Protein AF-A0A918V5V4-F1 (afdb_monomer)

Foldseek 3Di:
DDDDDDDDDDPVVVVVLCVVCVVVVHHSVVSVVVVCVQQWDQDPVVRDIDGPPPPPPPPPDDDDDDLLPLLVVLLVVLVVLLPDVPPDDPVVLVSLLVNLVVVLPDPVADPLLNLLSVLSNVQSVVCVVVDVVRDDRPCSPPDDPNPHDSVVSVVRSVVVNVVVVVVVD

Solvent-accessible surface area (backbone atoms only — not comparable to full-atom values): 10270 Å² total; per-residue (Å²): 132,91,83,88,80,90,80,92,74,58,70,68,60,51,54,49,44,53,50,52,15,51,76,72,74,45,52,48,73,53,47,53,47,53,53,47,59,70,45,39,39,77,39,80,89,80,72,41,81,40,70,47,79,69,76,73,77,77,80,79,82,86,77,83,94,47,76,88,51,56,55,62,52,50,52,50,50,56,56,50,37,55,81,40,71,90,72,75,42,73,69,50,52,52,52,50,43,53,53,43,57,59,52,59,73,37,83,90,55,52,72,68,55,38,49,43,46,48,28,46,45,52,38,51,52,48,24,61,74,66,31,69,93,76,38,79,77,48,45,53,38,80,96,49,91,29,42,58,61,63,67,60,48,52,53,51,53,48,49,52,50,56,52,62,64,64,77,77,117

Sequence (169 aa):
MKKVLNVRIDQELKIEIDRISKEHGMSPSEYVRIILCEYLEYDEMTKTIQTKQSEMTRVIIDIPSDIRKDLPHLVLWLFVNLYSTSYITEGHLNNAKRILSEQIENNTLSNNLRFQFLKVLSDIDRVFAEGIQSSSVMFTKPNNMYTIDYNLIFTEVYSIIDRDYRYEG

Structure (mmCIF, N/CA/C/O backbone):
data_AF-A0A918V5V4-F1
#
_entry.id   AF-A0A918V5V4-F1
#
loop_
_atom_site.group_PDB
_atom_site.id
_atom_site.type_symbol
_atom_site.label_atom_id
_atom_site.label_alt_id
_atom_site.label_comp_id
_atom_site.label_asym_id
_atom_site.label_entity_id
_atom_site.label_seq_id
_atom_site.pdbx_PDB_ins_code
_atom_site.Cartn_x
_atom_site.Cartn_y
_atom_site.Cartn_z
_atom_site.occupancy
_atom_site.B_iso_or_equiv
_atom_site.auth_seq_id
_atom_site.auth_comp_id
_atom_site.auth_asym_id
_atom_site.auth_atom_id
_atom_site.pdbx_PDB_model_num
ATOM 1 N N . MET A 1 1 ? 3.305 -41.741 28.377 1.00 50.56 1 MET A N 1
ATOM 2 C CA . MET A 1 1 ? 3.857 -40.963 29.511 1.00 50.56 1 MET A CA 1
ATOM 3 C C . MET A 1 1 ? 4.168 -39.556 29.014 1.00 50.56 1 MET A C 1
ATOM 5 O O . MET A 1 1 ? 4.848 -39.446 28.001 1.00 50.56 1 MET A O 1
ATOM 9 N N . LYS A 1 2 ? 3.627 -38.496 29.632 1.00 70.19 2 LYS A N 1
ATOM 10 C CA . LYS A 1 2 ? 3.903 -37.113 29.196 1.00 70.19 2 LYS A CA 1
ATOM 11 C C . LYS A 1 2 ? 5.332 -36.737 29.612 1.00 70.19 2 LYS A C 1
ATOM 13 O O . LYS A 1 2 ? 5.673 -36.888 30.781 1.00 70.19 2 LYS A O 1
ATOM 18 N N . LYS A 1 3 ? 6.162 -36.281 28.670 1.00 78.81 3 LYS A N 1
ATOM 19 C CA . LYS A 1 3 ? 7.481 -35.705 28.973 1.00 78.81 3 LYS A CA 1
ATOM 20 C C . LYS A 1 3 ? 7.306 -34.213 29.249 1.00 78.81 3 LYS A C 1
ATOM 22 O O . LYS A 1 3 ? 6.633 -33.530 28.482 1.00 78.81 3 LYS A O 1
ATOM 27 N N . VAL A 1 4 ? 7.877 -33.734 30.349 1.00 82.00 4 VAL A N 1
ATOM 28 C CA . VAL A 1 4 ? 7.859 -32.313 30.716 1.00 82.00 4 VAL A CA 1
ATOM 29 C C . VAL A 1 4 ? 9.134 -31.671 30.184 1.00 82.00 4 VAL A C 1
ATOM 31 O O . VAL A 1 4 ? 10.227 -32.170 30.446 1.00 82.00 4 VAL A O 1
ATOM 34 N N . LEU A 1 5 ? 8.986 -30.587 29.426 1.00 81.19 5 LEU A N 1
ATOM 35 C CA . LEU A 1 5 ? 10.091 -29.791 28.904 1.00 81.19 5 LEU A CA 1
ATOM 36 C C . LEU A 1 5 ? 10.036 -28.406 29.547 1.00 81.19 5 LEU A C 1
ATOM 38 O O . LEU A 1 5 ? 9.002 -27.745 29.497 1.00 81.19 5 LEU A O 1
ATOM 42 N N . ASN A 1 6 ? 11.154 -27.969 30.119 1.00 84.50 6 ASN A N 1
ATOM 43 C CA . ASN A 1 6 ? 11.300 -26.611 30.625 1.00 84.50 6 ASN A CA 1
ATOM 44 C C . ASN A 1 6 ? 11.999 -25.771 29.558 1.00 84.50 6 ASN A C 1
ATOM 46 O O . ASN A 1 6 ? 13.146 -26.048 29.210 1.00 84.50 6 ASN A O 1
ATOM 50 N N . VAL A 1 7 ? 11.309 -24.754 29.048 1.00 81.50 7 VAL A N 1
ATOM 51 C CA . VAL A 1 7 ? 11.831 -23.846 28.021 1.00 81.50 7 VAL A CA 1
ATOM 52 C C . VAL A 1 7 ? 12.009 -22.466 28.638 1.00 81.50 7 VAL A C 1
ATOM 54 O O . VAL A 1 7 ? 11.147 -21.997 29.381 1.00 81.50 7 VAL A O 1
ATOM 57 N N . ARG A 1 8 ? 13.143 -21.822 28.352 1.00 88.88 8 ARG A N 1
ATOM 58 C CA . ARG A 1 8 ? 13.360 -20.414 28.691 1.00 88.88 8 ARG A CA 1
ATOM 59 C C . ARG A 1 8 ? 12.907 -19.567 27.513 1.00 88.88 8 ARG A C 1
ATOM 61 O O . ARG A 1 8 ? 13.364 -19.791 26.398 1.00 88.88 8 ARG A O 1
ATOM 68 N N . ILE A 1 9 ? 12.016 -18.629 27.787 1.00 87.44 9 ILE A N 1
ATOM 69 C CA . ILE A 1 9 ? 11.486 -17.662 26.830 1.00 87.44 9 ILE A CA 1
ATOM 70 C C . ILE A 1 9 ? 11.501 -16.282 27.476 1.00 87.44 9 ILE A C 1
ATOM 72 O O . ILE A 1 9 ? 11.569 -16.174 28.706 1.00 87.44 9 ILE A O 1
ATOM 76 N N . ASP A 1 10 ? 11.406 -15.248 26.652 1.00 92.38 10 ASP A N 1
ATOM 77 C CA . ASP A 1 10 ? 11.310 -13.877 27.129 1.00 92.38 10 ASP A CA 1
ATOM 78 C C . ASP A 1 10 ? 10.028 -13.657 27.938 1.00 92.38 10 ASP A C 1
ATOM 80 O O . ASP A 1 10 ? 8.977 -14.255 27.681 1.00 92.38 10 ASP A O 1
ATOM 84 N N . GLN A 1 11 ? 10.117 -12.788 28.946 1.00 90.69 11 GLN A N 1
ATOM 85 C CA . GLN A 1 11 ? 9.021 -12.549 29.884 1.00 90.69 11 GLN A CA 1
ATOM 86 C C . GLN A 1 11 ? 7.790 -11.944 29.192 1.00 90.69 11 GLN A C 1
ATOM 88 O O . GLN A 1 11 ? 6.667 -12.291 29.549 1.00 90.69 11 GLN A O 1
ATOM 93 N N . GLU A 1 12 ? 7.986 -11.086 28.190 1.00 90.88 12 GLU A N 1
ATOM 94 C CA . GLU A 1 12 ? 6.898 -10.502 27.393 1.00 90.88 12 GLU A CA 1
ATOM 95 C C . GLU A 1 12 ? 6.146 -11.579 26.607 1.00 90.88 12 GLU A C 1
ATOM 97 O O . GLU A 1 12 ? 4.922 -11.674 26.692 1.00 90.88 12 GLU A O 1
ATOM 102 N N . LEU A 1 13 ? 6.884 -12.466 25.932 1.00 89.69 13 LEU A N 1
ATOM 103 C CA . LEU A 1 13 ? 6.307 -13.589 25.197 1.00 89.69 13 LEU A CA 1
ATOM 104 C C . LEU A 1 13 ? 5.534 -14.531 26.128 1.00 89.69 13 LEU A C 1
ATOM 106 O O . LEU A 1 13 ? 4.460 -15.015 25.777 1.00 89.69 13 LEU A O 1
ATOM 110 N N . LYS A 1 14 ? 6.050 -14.767 27.339 1.00 91.69 14 LYS A N 1
ATOM 111 C CA . LYS A 1 14 ? 5.353 -15.560 28.355 1.00 91.69 14 LYS A CA 1
ATOM 112 C C . LYS A 1 14 ? 4.015 -14.935 28.753 1.00 91.69 14 LYS A C 1
ATOM 114 O O . LYS A 1 14 ? 3.017 -15.647 28.810 1.00 91.69 14 LYS A O 1
ATOM 119 N N . ILE A 1 15 ? 4.001 -13.628 29.029 1.00 93.44 15 ILE A N 1
ATOM 120 C CA . ILE A 1 15 ? 2.778 -12.898 29.397 1.00 93.44 15 ILE A CA 1
ATOM 121 C C . ILE A 1 15 ? 1.735 -13.027 28.285 1.00 93.44 15 ILE A C 1
ATOM 123 O O . ILE A 1 15 ? 0.565 -13.282 28.568 1.00 93.44 15 ILE A O 1
ATOM 127 N N . GLU A 1 16 ? 2.163 -12.909 27.031 1.00 92.94 16 GLU A N 1
ATOM 128 C CA . GLU A 1 16 ? 1.260 -12.970 25.888 1.00 92.94 16 GLU A CA 1
ATOM 129 C C . GLU A 1 16 ? 0.696 -14.380 25.653 1.00 92.94 16 GLU A C 1
ATOM 131 O O . GLU A 1 16 ? -0.509 -14.544 25.461 1.00 92.94 16 GLU A O 1
ATOM 136 N N . ILE A 1 17 ? 1.528 -15.420 25.775 1.00 91.69 17 ILE A N 1
ATOM 137 C CA . ILE A 1 17 ? 1.075 -16.820 25.741 1.00 91.69 17 ILE A CA 1
ATOM 138 C C . ILE A 1 17 ? 0.045 -17.085 26.852 1.00 91.69 17 ILE A C 1
ATOM 140 O O . ILE A 1 17 ? -0.985 -17.722 26.611 1.00 91.69 17 ILE A O 1
ATOM 144 N N . ASP A 1 18 ? 0.297 -16.593 28.067 1.00 93.25 18 ASP A N 1
ATOM 145 C CA . ASP A 1 18 ? -0.615 -16.754 29.203 1.00 93.25 18 ASP A CA 1
ATOM 146 C C . ASP A 1 18 ? -1.942 -16.008 28.990 1.00 93.25 18 ASP A C 1
ATOM 148 O O . ASP A 1 18 ? -2.992 -16.484 29.427 1.00 93.25 18 ASP A O 1
ATOM 152 N N . ARG A 1 19 ? -1.920 -14.849 28.322 1.00 95.94 19 ARG A N 1
ATOM 153 C CA . ARG A 1 19 ? -3.126 -14.083 27.981 1.00 95.94 19 ARG A CA 1
ATOM 154 C C . ARG A 1 19 ? -3.970 -14.821 26.943 1.00 95.94 19 ARG A C 1
ATOM 156 O O . ARG A 1 19 ? -5.138 -15.100 27.202 1.00 95.94 19 ARG A O 1
ATOM 163 N N . ILE A 1 20 ? -3.372 -15.185 25.809 1.00 92.31 20 ILE A N 1
ATOM 164 C CA . ILE A 1 20 ? -4.094 -15.788 24.680 1.00 92.31 20 ILE A CA 1
ATOM 165 C C . ILE A 1 20 ? -4.621 -17.180 25.047 1.00 92.31 20 ILE A C 1
ATOM 167 O O . ILE A 1 20 ? -5.770 -17.511 24.763 1.00 92.31 20 ILE A O 1
ATOM 171 N N . SER A 1 21 ? -3.824 -17.993 25.746 1.00 92.81 21 SER A N 1
ATOM 172 C CA . SER A 1 21 ? -4.282 -19.319 26.183 1.00 92.81 21 SER A CA 1
ATOM 173 C C . SER A 1 21 ? -5.545 -19.245 27.052 1.00 92.81 21 SER A C 1
ATOM 175 O O . SER A 1 21 ? -6.465 -20.040 26.853 1.00 92.81 21 SER A O 1
ATOM 177 N N . LYS A 1 22 ? -5.653 -18.240 27.935 1.00 93.50 22 LYS A N 1
ATOM 178 C CA . LYS A 1 22 ? -6.868 -17.987 28.727 1.00 93.50 22 LYS A CA 1
ATOM 179 C C . LYS A 1 22 ? -8.061 -17.575 27.870 1.00 93.50 22 LYS A C 1
ATOM 181 O O . LYS A 1 22 ? -9.163 -18.039 28.145 1.00 93.50 22 LYS A O 1
ATOM 186 N N . GLU A 1 23 ? -7.856 -16.746 26.849 1.00 94.00 23 GLU A N 1
ATOM 187 C CA . GLU A 1 23 ? -8.922 -16.333 25.919 1.00 94.00 23 GLU A CA 1
ATOM 188 C C . GLU A 1 23 ? -9.517 -17.528 25.170 1.00 94.00 23 GLU A C 1
ATOM 190 O O . GLU A 1 23 ? -10.728 -17.597 24.974 1.00 94.00 23 GLU A O 1
ATOM 195 N N . HIS A 1 24 ? -8.687 -18.519 24.847 1.00 86.62 24 HIS A N 1
ATOM 196 C CA . HIS A 1 24 ? -9.130 -19.775 24.244 1.00 86.62 24 HIS A CA 1
ATOM 197 C C . HIS A 1 24 ? -9.551 -20.854 25.258 1.00 86.62 24 HIS A C 1
ATOM 199 O O . HIS A 1 24 ? -9.838 -21.984 24.862 1.00 86.62 24 HIS A O 1
ATOM 205 N N . GLY A 1 25 ? -9.582 -20.543 26.559 1.00 92.56 25 GLY A N 1
ATOM 206 C CA . GLY A 1 25 ? -9.982 -21.487 27.605 1.00 92.56 25 GLY A CA 1
ATOM 207 C C . GLY A 1 25 ? -9.059 -22.704 27.748 1.00 92.56 25 GLY A C 1
ATOM 208 O O . GLY A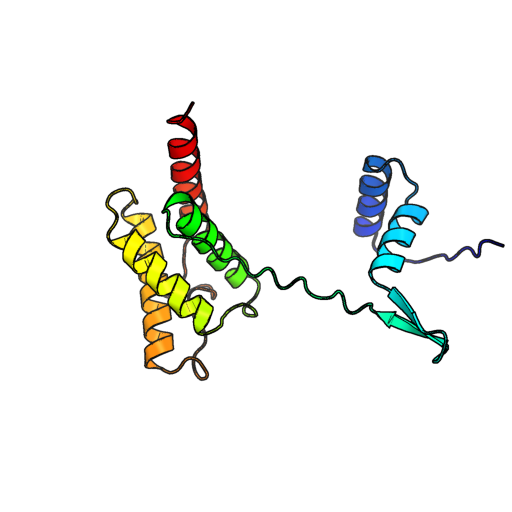 1 25 ? -9.514 -23.766 28.167 1.00 92.56 25 GLY A O 1
ATOM 209 N N . MET A 1 26 ? -7.777 -22.574 27.398 1.00 94.31 26 MET A N 1
ATOM 210 C CA . MET A 1 26 ? -6.789 -23.658 27.429 1.00 94.31 26 MET A CA 1
ATOM 211 C C . MET A 1 26 ? -5.567 -23.305 28.282 1.00 94.31 26 MET A C 1
ATOM 213 O O . MET A 1 26 ? -5.347 -22.151 28.649 1.00 94.31 26 MET A O 1
ATOM 217 N N . SER A 1 27 ? -4.741 -24.298 28.617 1.00 93.56 27 SER A N 1
ATOM 218 C CA . SER A 1 27 ? -3.481 -24.027 29.316 1.00 93.56 27 SER A CA 1
ATOM 219 C C . SER A 1 27 ? -2.403 -23.477 28.364 1.00 93.56 27 SER A C 1
ATOM 221 O O . SER A 1 27 ? -2.374 -23.840 27.184 1.00 93.56 27 SER A O 1
ATOM 223 N N . PRO A 1 28 ? -1.430 -22.692 28.866 1.00 90.94 28 PRO A N 1
ATOM 224 C CA . PRO A 1 28 ? -0.285 -22.219 28.077 1.00 90.94 28 PRO A CA 1
ATOM 225 C C . PRO A 1 28 ? 0.458 -23.345 27.345 1.00 90.94 28 PRO A C 1
ATOM 227 O O . PRO A 1 28 ? 0.855 -23.214 26.191 1.00 90.94 28 PRO A O 1
ATOM 230 N N . SER A 1 29 ? 0.612 -24.499 28.003 1.00 89.25 29 SER A N 1
ATOM 231 C CA . SER A 1 29 ? 1.276 -25.672 27.422 1.00 89.25 29 SER A CA 1
ATOM 232 C C . SER A 1 29 ? 0.464 -26.351 26.318 1.00 89.25 29 SER A C 1
ATOM 234 O O . SER A 1 29 ? 1.046 -27.022 25.469 1.00 89.25 29 SER A O 1
ATOM 236 N N . GLU A 1 30 ? -0.864 -26.250 26.347 1.00 87.50 30 GLU A N 1
ATOM 237 C CA . GLU A 1 30 ? -1.725 -26.740 25.266 1.00 87.50 30 GLU A CA 1
ATOM 238 C C . GLU A 1 30 ? -1.682 -25.796 24.075 1.00 87.50 30 GLU A C 1
ATOM 240 O O . GLU A 1 30 ? -1.441 -26.260 22.965 1.00 87.50 30 GLU A O 1
ATOM 245 N N . TYR A 1 31 ? -1.791 -24.491 24.323 1.00 89.56 31 TYR A N 1
ATOM 246 C CA . TYR A 1 31 ? -1.694 -23.464 23.291 1.00 89.56 31 TYR A CA 1
ATOM 247 C C . TYR A 1 31 ? -0.372 -23.547 22.518 1.00 89.56 31 TYR A C 1
ATOM 249 O O . TYR A 1 31 ? -0.360 -23.686 21.297 1.00 89.56 31 TYR A O 1
ATOM 257 N N . VAL A 1 32 ? 0.758 -23.587 23.233 1.00 87.81 32 VAL A N 1
ATOM 258 C CA . VAL A 1 32 ? 2.084 -23.719 22.609 1.00 87.81 32 VAL A CA 1
ATOM 259 C C . VAL A 1 32 ? 2.223 -25.043 21.856 1.00 87.81 32 VAL A C 1
ATOM 261 O O . VAL A 1 32 ? 2.847 -25.082 20.801 1.00 87.81 32 VAL A O 1
ATOM 264 N N . ARG A 1 33 ? 1.634 -26.138 22.355 1.00 86.44 33 ARG A N 1
ATOM 265 C CA . ARG A 1 33 ? 1.675 -27.429 21.653 1.00 86.44 33 ARG A CA 1
ATOM 266 C C . ARG A 1 33 ? 0.935 -27.365 20.320 1.00 86.44 33 ARG A C 1
ATOM 268 O O . ARG A 1 33 ? 1.447 -27.910 19.352 1.00 86.44 33 ARG A O 1
ATOM 275 N N . ILE A 1 34 ? -0.227 -26.714 20.278 1.00 8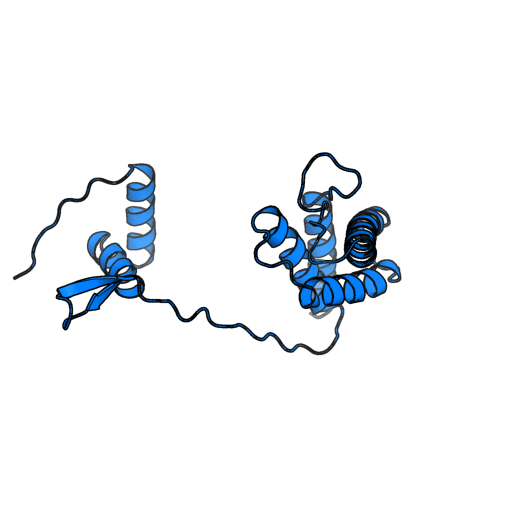4.88 34 ILE A N 1
ATOM 276 C CA . ILE A 1 34 ? -1.010 -26.546 19.047 1.00 84.88 34 ILE A CA 1
ATOM 277 C C . ILE A 1 34 ? -0.187 -25.778 18.015 1.00 84.88 34 ILE A C 1
ATOM 279 O O . ILE A 1 34 ? 0.042 -26.302 16.930 1.00 84.88 34 ILE A O 1
ATOM 283 N N . ILE A 1 35 ? 0.371 -24.626 18.403 1.00 83.56 35 ILE A N 1
ATOM 284 C CA . ILE A 1 35 ? 1.244 -23.832 17.527 1.00 83.56 35 ILE A CA 1
ATOM 285 C C . ILE A 1 35 ? 2.411 -24.684 17.021 1.00 83.56 35 ILE A C 1
ATOM 287 O O . ILE A 1 35 ? 2.657 -24.775 15.823 1.00 83.56 35 ILE A O 1
ATOM 291 N N . LEU A 1 36 ? 3.133 -25.366 17.911 1.00 84.25 36 LEU A N 1
ATOM 292 C CA . LEU A 1 36 ? 4.272 -26.179 17.489 1.00 84.25 36 LEU A CA 1
ATOM 293 C C . LEU A 1 36 ? 3.857 -27.309 16.533 1.00 84.25 36 LEU A C 1
ATOM 295 O O . LEU A 1 36 ? 4.614 -27.612 15.623 1.00 84.25 36 LEU A O 1
ATOM 299 N N . CYS A 1 37 ? 2.670 -27.901 16.680 1.00 82.00 37 CYS A N 1
ATOM 300 C CA . CYS A 1 37 ? 2.155 -28.926 15.762 1.00 82.00 37 CYS A CA 1
ATOM 301 C C . CYS A 1 37 ? 1.685 -28.374 14.401 1.00 82.00 37 CYS A C 1
ATOM 303 O O . CYS A 1 37 ? 1.639 -29.115 13.411 1.00 82.00 37 CYS A O 1
ATOM 305 N N . GLU A 1 38 ? 1.318 -27.095 14.343 1.00 79.25 38 GLU A N 1
ATOM 306 C CA . GLU A 1 38 ? 0.982 -26.401 13.096 1.00 79.25 38 GLU A CA 1
ATOM 307 C C . GLU A 1 38 ? 2.234 -26.067 12.284 1.00 79.25 38 GLU A C 1
ATOM 309 O O . GLU A 1 38 ? 2.219 -26.183 11.062 1.00 79.25 38 GLU A O 1
ATOM 314 N N . TYR A 1 39 ? 3.329 -25.711 12.959 1.00 77.50 39 TYR A N 1
ATOM 315 C CA . TYR A 1 39 ? 4.556 -25.255 12.304 1.00 77.50 39 TYR A CA 1
ATOM 316 C C . TYR A 1 39 ? 5.637 -26.325 12.172 1.00 77.50 39 TYR A C 1
ATOM 318 O O . TYR A 1 39 ? 6.525 -26.181 11.333 1.00 77.50 39 TYR A O 1
ATOM 326 N N . LEU A 1 40 ? 5.596 -27.386 12.977 1.00 83.19 40 LEU A N 1
ATOM 327 C CA . LEU A 1 40 ? 6.599 -28.445 12.978 1.00 83.19 40 LEU A CA 1
ATOM 328 C C . LEU A 1 40 ? 5.967 -29.789 12.619 1.00 83.19 40 LEU A C 1
ATOM 330 O O . LEU A 1 40 ? 4.919 -30.174 13.137 1.00 83.19 40 LEU A O 1
ATOM 334 N N . GLU A 1 41 ? 6.653 -30.527 11.759 1.00 83.75 41 GLU A N 1
ATOM 335 C CA . GLU A 1 41 ? 6.352 -31.907 11.412 1.00 83.75 41 GLU A CA 1
ATOM 336 C C . GLU A 1 41 ? 7.530 -32.793 11.798 1.00 83.75 41 GLU A C 1
ATOM 338 O O . GLU A 1 41 ? 8.697 -32.424 11.645 1.00 83.75 41 GLU A O 1
ATOM 343 N N . TYR A 1 42 ? 7.223 -33.959 12.354 1.00 80.75 42 TYR A N 1
ATOM 344 C CA . TYR A 1 42 ? 8.233 -34.965 12.629 1.00 80.75 42 TYR A CA 1
ATOM 345 C C . TYR A 1 42 ? 8.352 -35.880 11.415 1.00 80.75 42 TYR A C 1
ATOM 347 O O . TYR A 1 42 ? 7.409 -36.598 11.090 1.00 80.75 42 TYR A O 1
ATOM 355 N N . ASP A 1 43 ? 9.507 -35.849 10.757 1.00 80.62 43 ASP A N 1
ATOM 356 C CA . ASP A 1 43 ? 9.821 -36.778 9.680 1.00 80.62 43 ASP A CA 1
ATOM 357 C C . ASP A 1 43 ? 10.282 -38.106 10.301 1.00 80.62 43 ASP A C 1
ATOM 359 O O . ASP A 1 43 ? 11.380 -38.213 10.854 1.00 80.62 43 ASP A O 1
ATOM 363 N N . GLU A 1 44 ? 9.420 -39.122 10.227 1.00 82.94 44 GLU A N 1
ATOM 364 C CA . GLU A 1 44 ? 9.699 -40.479 10.718 1.00 82.94 44 GLU A CA 1
ATOM 365 C C . GLU A 1 44 ? 10.855 -41.162 9.964 1.00 82.94 44 GLU A C 1
ATOM 367 O O . GLU A 1 44 ? 11.568 -41.989 10.538 1.00 82.94 44 GLU A O 1
ATOM 372 N N . MET A 1 45 ? 11.086 -40.811 8.695 1.00 82.38 45 MET A N 1
ATOM 373 C CA . MET A 1 45 ? 12.136 -41.412 7.869 1.00 82.38 45 MET A CA 1
ATOM 374 C C . MET A 1 45 ? 13.519 -40.894 8.262 1.00 82.38 45 MET A C 1
ATOM 376 O O . MET A 1 45 ? 14.457 -41.681 8.410 1.00 82.38 45 MET A O 1
ATOM 380 N N . THR A 1 46 ? 13.660 -39.582 8.460 1.00 85.94 46 THR A N 1
ATOM 381 C CA . THR A 1 46 ? 14.940 -38.966 8.855 1.00 85.94 46 THR A CA 1
ATOM 382 C C . THR A 1 46 ? 15.110 -38.858 10.368 1.00 85.94 46 THR A C 1
ATOM 384 O O . THR A 1 46 ? 16.208 -38.567 10.845 1.00 85.94 46 THR A O 1
ATOM 387 N N . LYS A 1 47 ? 14.042 -39.101 11.139 1.00 83.00 47 LYS A N 1
ATOM 388 C CA . LYS A 1 47 ? 13.957 -38.874 12.589 1.00 83.00 47 LYS A CA 1
ATOM 389 C C . LYS A 1 47 ? 14.270 -37.431 12.992 1.00 83.00 47 LYS A C 1
ATOM 391 O O . LYS A 1 47 ? 14.757 -37.195 14.102 1.00 83.00 47 LYS A O 1
ATOM 396 N N . THR A 1 48 ? 13.995 -36.464 12.118 1.00 81.75 48 THR A N 1
ATOM 397 C CA . THR A 1 48 ? 14.238 -35.036 12.369 1.00 81.75 48 THR A CA 1
ATOM 398 C C . THR A 1 48 ? 12.939 -34.248 12.434 1.00 81.75 48 THR A C 1
ATOM 400 O O . THR A 1 48 ? 11.952 -34.596 11.795 1.00 81.75 48 THR A O 1
ATOM 403 N N . ILE A 1 49 ? 12.953 -33.142 13.176 1.00 80.19 49 ILE A N 1
ATOM 404 C CA . ILE A 1 49 ? 11.866 -32.164 13.140 1.00 80.19 49 ILE A CA 1
ATOM 405 C C . ILE A 1 49 ? 12.116 -31.232 11.955 1.00 80.19 49 ILE A C 1
ATOM 407 O O . ILE A 1 49 ? 13.182 -30.623 11.872 1.00 80.19 49 ILE A O 1
ATOM 411 N N . GLN A 1 50 ? 11.143 -31.127 11.059 1.00 79.81 50 GLN A N 1
ATOM 412 C CA . GLN A 1 50 ? 11.140 -30.188 9.944 1.00 79.81 50 GLN A CA 1
ATOM 413 C C . GLN A 1 50 ? 10.075 -29.120 10.187 1.00 79.81 50 GLN A C 1
ATOM 415 O O . GLN A 1 50 ? 9.067 -29.364 10.848 1.00 79.81 50 GLN A O 1
ATOM 420 N N . THR A 1 51 ? 10.283 -27.915 9.667 1.00 74.00 51 THR A N 1
ATOM 421 C CA . THR A 1 51 ? 9.199 -26.935 9.589 1.00 74.00 51 THR A CA 1
ATOM 422 C C . THR A 1 51 ? 8.215 -27.399 8.528 1.00 74.00 51 THR A C 1
ATOM 424 O O . THR A 1 51 ? 8.640 -27.628 7.392 1.00 74.00 51 THR A O 1
ATOM 427 N N . LYS A 1 52 ? 6.923 -27.493 8.857 1.00 72.69 52 LYS A N 1
ATOM 428 C CA . LYS A 1 52 ? 5.892 -27.626 7.827 1.00 72.69 52 LYS A CA 1
ATOM 429 C C . LYS A 1 52 ? 6.067 -26.458 6.871 1.00 72.69 52 LYS A C 1
ATOM 431 O O . LYS A 1 52 ? 5.987 -25.300 7.286 1.00 72.69 52 LYS A O 1
ATOM 436 N N . GLN A 1 53 ? 6.327 -26.751 5.597 1.00 57.56 53 GLN A N 1
ATOM 437 C CA . GLN A 1 53 ? 6.054 -25.776 4.554 1.00 57.56 53 GLN A CA 1
ATOM 438 C C . GLN A 1 53 ? 4.550 -25.562 4.609 1.00 57.56 53 GLN A C 1
ATOM 440 O O . GLN A 1 53 ? 3.785 -26.371 4.096 1.00 57.56 53 GLN A O 1
ATOM 445 N N . SER A 1 54 ? 4.126 -24.516 5.316 1.00 50.72 54 SER A N 1
ATOM 446 C CA . SER A 1 54 ? 2.771 -24.020 5.171 1.00 50.72 54 SER A CA 1
ATOM 447 C C . SER A 1 54 ? 2.623 -23.772 3.678 1.00 50.72 54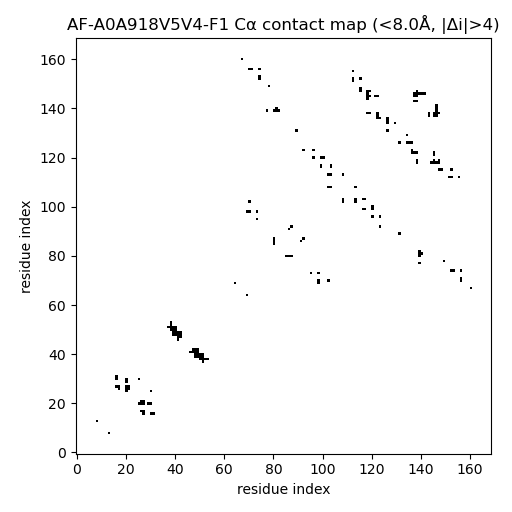 SER A C 1
ATOM 449 O O . SER A 1 54 ? 3.388 -22.973 3.124 1.00 50.72 54 SER A O 1
ATOM 451 N N . GLU A 1 55 ? 1.755 -24.530 3.002 1.00 52.31 55 GLU A N 1
ATOM 452 C CA . GLU A 1 55 ? 1.342 -24.174 1.653 1.00 52.31 55 GLU A CA 1
ATOM 453 C C . GLU A 1 55 ? 0.875 -22.733 1.785 1.00 52.31 55 GLU A C 1
ATOM 455 O O . GLU A 1 55 ? -0.146 -22.467 2.417 1.00 52.31 55 GLU A O 1
ATOM 460 N N . MET A 1 56 ? 1.689 -21.783 1.316 1.00 45.28 56 MET A N 1
ATOM 461 C CA . MET A 1 56 ? 1.272 -20.396 1.270 1.00 45.28 56 MET A CA 1
ATOM 462 C C . MET A 1 56 ? 0.016 -20.425 0.424 1.00 45.28 56 MET A C 1
ATOM 464 O O . MET A 1 56 ? 0.112 -20.615 -0.790 1.00 45.28 56 MET A O 1
ATOM 468 N N . THR A 1 57 ? -1.146 -20.309 1.068 1.00 42.91 57 THR A N 1
ATOM 469 C CA . THR A 1 57 ? -2.425 -20.250 0.388 1.00 42.91 57 THR A CA 1
ATOM 470 C C . THR A 1 57 ? -2.290 -19.108 -0.591 1.00 42.91 57 THR A C 1
ATOM 472 O O . THR A 1 57 ? -2.239 -17.938 -0.205 1.00 42.91 57 THR A O 1
ATOM 475 N N . ARG A 1 58 ? -2.107 -19.443 -1.867 1.00 41.88 58 ARG A N 1
ATOM 476 C CA . ARG A 1 58 ? -1.978 -18.447 -2.912 1.00 41.88 58 ARG A CA 1
ATOM 477 C C . ARG A 1 58 ? -3.385 -17.911 -3.078 1.00 41.88 58 ARG A C 1
ATOM 479 O O . ARG A 1 58 ? -4.206 -18.513 -3.763 1.00 41.88 58 ARG A O 1
ATOM 486 N N . VAL A 1 59 ? -3.691 -16.843 -2.350 1.00 34.75 59 VAL A N 1
ATOM 487 C CA . VAL A 1 59 ? -4.977 -16.165 -2.451 1.00 34.75 59 VAL A CA 1
ATOM 488 C C . VAL A 1 59 ? -4.981 -15.482 -3.814 1.00 34.75 59 VAL A C 1
ATOM 490 O O . VAL A 1 59 ? -4.457 -14.384 -3.978 1.00 34.75 59 VAL A O 1
ATOM 493 N N . ILE A 1 60 ? -5.490 -16.181 -4.827 1.00 41.50 60 ILE A N 1
ATOM 494 C CA . ILE A 1 60 ? -5.785 -15.581 -6.123 1.00 41.50 60 ILE A CA 1
ATOM 495 C C . ILE A 1 60 ? -7.119 -14.869 -5.944 1.00 41.50 60 ILE A C 1
ATOM 497 O O . ILE A 1 60 ? -8.177 -15.492 -5.878 1.00 41.50 60 ILE A O 1
ATOM 501 N N . ILE A 1 61 ? -7.033 -13.556 -5.770 1.00 31.56 61 ILE A N 1
ATOM 502 C CA . ILE A 1 61 ? -8.182 -12.669 -5.661 1.00 31.56 61 ILE A CA 1
ATOM 503 C C . ILE A 1 61 ? -8.507 -12.187 -7.077 1.00 31.56 61 ILE A C 1
ATOM 505 O O . ILE A 1 61 ? -7.917 -11.218 -7.545 1.00 31.56 61 ILE A O 1
ATOM 509 N N . ASP A 1 62 ? -9.421 -12.873 -7.761 1.00 33.66 62 ASP A N 1
ATOM 510 C CA . ASP A 1 62 ? -10.051 -12.353 -8.981 1.00 33.66 62 ASP A CA 1
ATOM 511 C C . ASP A 1 62 ? -11.275 -11.522 -8.580 1.00 33.66 62 ASP A C 1
ATOM 513 O O . ASP A 1 62 ? -12.216 -12.046 -7.976 1.00 33.66 62 ASP A O 1
ATOM 517 N N . ILE A 1 63 ? -11.267 -10.216 -8.872 1.00 37.66 63 ILE A N 1
ATOM 518 C CA . ILE A 1 63 ? -12.369 -9.307 -8.520 1.00 37.66 63 ILE A CA 1
ATOM 519 C C . ILE A 1 63 ? -12.718 -8.377 -9.698 1.00 37.66 63 ILE A C 1
ATOM 521 O O . ILE A 1 63 ? -11.835 -7.690 -10.209 1.00 37.66 63 ILE A O 1
ATOM 525 N N . PRO A 1 64 ? -14.006 -8.300 -10.101 1.00 36.69 64 PRO A N 1
ATOM 526 C CA . PRO A 1 64 ? -14.506 -7.321 -11.068 1.00 36.69 64 PRO A CA 1
ATOM 527 C C . PRO A 1 64 ? -14.572 -5.908 -10.468 1.00 36.69 64 PRO A C 1
ATOM 529 O O . PRO A 1 64 ? -14.882 -5.748 -9.286 1.00 36.69 64 PRO A O 1
ATOM 532 N N . SER A 1 65 ? -14.329 -4.902 -11.309 1.00 44.41 65 SER A N 1
ATOM 533 C CA . SER A 1 65 ? -14.199 -3.484 -10.958 1.00 44.41 65 SER A CA 1
ATOM 534 C C . SER A 1 65 ? -15.410 -2.912 -10.217 1.00 44.41 65 SER A C 1
ATOM 536 O O . SER A 1 65 ? -16.503 -2.819 -10.779 1.00 44.41 65 SER A O 1
ATOM 538 N N . ASP A 1 66 ? -15.171 -2.435 -8.999 1.00 52.00 66 ASP A N 1
ATOM 539 C CA . ASP A 1 66 ? -15.989 -1.420 -8.343 1.00 52.00 66 ASP A CA 1
ATOM 540 C C . ASP A 1 66 ? -15.074 -0.625 -7.397 1.00 52.00 66 ASP A C 1
ATOM 542 O O . ASP A 1 66 ? -14.288 -1.213 -6.645 1.00 52.00 66 ASP A O 1
ATOM 546 N N . ILE A 1 67 ? -15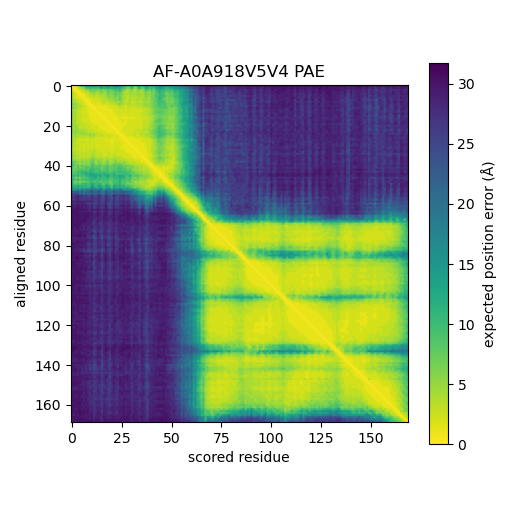.159 0.710 -7.413 1.00 54.75 67 ILE A N 1
ATOM 547 C CA . ILE A 1 67 ? -14.283 1.632 -6.645 1.00 54.75 67 ILE A CA 1
ATOM 548 C C . ILE A 1 67 ? -14.230 1.270 -5.146 1.00 54.75 67 ILE A C 1
ATOM 550 O O . ILE A 1 67 ? -13.222 1.488 -4.472 1.00 54.75 67 ILE A O 1
ATOM 554 N N . ARG A 1 68 ? -15.298 0.634 -4.646 1.00 59.44 68 ARG A N 1
ATOM 555 C CA . ARG A 1 68 ? -15.468 0.160 -3.264 1.00 59.44 68 ARG A CA 1
ATOM 556 C C . ARG A 1 68 ? -14.492 -0.938 -2.847 1.00 59.44 68 ARG A C 1
ATOM 558 O O . ARG A 1 68 ? -14.296 -1.145 -1.652 1.00 59.44 68 ARG A O 1
ATOM 565 N N . LYS A 1 69 ? -13.893 -1.658 -3.799 1.00 65.75 69 LYS A N 1
ATOM 566 C CA . LYS A 1 69 ? -12.886 -2.687 -3.518 1.00 65.75 69 LYS A CA 1
ATOM 567 C C . LYS A 1 69 ? -11.490 -2.170 -3.838 1.00 65.75 69 LYS A C 1
ATOM 569 O O . LYS A 1 69 ? -10.612 -2.278 -2.988 1.00 65.75 69 LYS A O 1
ATOM 574 N N . ASP A 1 70 ? -11.283 -1.554 -4.992 1.00 76.19 70 ASP A N 1
ATOM 575 C CA . ASP A 1 70 ? -9.932 -1.262 -5.489 1.00 76.19 70 ASP A CA 1
ATOM 576 C C . ASP A 1 70 ? -9.151 -0.278 -4.599 1.00 76.19 70 ASP A C 1
ATOM 578 O O . ASP A 1 70 ? -7.961 -0.480 -4.354 1.00 76.19 70 ASP A O 1
ATOM 582 N N . LEU A 1 71 ? -9.820 0.738 -4.042 1.00 81.50 71 LEU A N 1
ATOM 583 C CA . LEU A 1 71 ? -9.177 1.751 -3.202 1.00 81.50 71 LEU A CA 1
ATOM 584 C C . LEU A 1 71 ? -8.661 1.188 -1.854 1.00 81.50 71 LEU A C 1
ATOM 586 O O . LEU A 1 71 ? -7.474 1.366 -1.567 1.00 81.50 71 LEU A O 1
ATOM 590 N N . PRO A 1 72 ? -9.464 0.465 -1.042 1.00 84.31 72 PRO A N 1
ATOM 591 C CA . PRO A 1 72 ? -8.947 -0.198 0.157 1.00 84.31 72 PRO A CA 1
ATOM 592 C C . PRO A 1 72 ? -7.818 -1.199 -0.133 1.00 84.31 72 PRO A C 1
ATOM 594 O O . PRO A 1 72 ? -6.844 -1.251 0.619 1.00 84.31 72 PRO A O 1
ATOM 597 N N . HIS A 1 73 ? -7.909 -1.969 -1.226 1.00 82.69 73 HIS A N 1
ATOM 598 C CA . HIS A 1 73 ? -6.859 -2.926 -1.597 1.00 82.69 73 HIS A CA 1
ATOM 599 C C . HIS A 1 73 ? -5.555 -2.222 -1.990 1.00 82.69 73 HIS A C 1
ATOM 601 O O . HIS A 1 73 ? -4.481 -2.660 -1.578 1.00 82.69 73 HIS A O 1
ATOM 607 N N . LEU A 1 74 ? -5.635 -1.113 -2.733 1.00 87.81 74 LEU A N 1
ATOM 608 C CA . LEU A 1 74 ? -4.475 -0.286 -3.063 1.00 87.81 74 LEU A CA 1
ATOM 609 C C . LEU A 1 74 ? -3.799 0.250 -1.794 1.00 87.81 74 LEU A C 1
ATOM 611 O O . LEU A 1 74 ? -2.583 0.138 -1.661 1.00 87.81 74 LEU A O 1
ATOM 615 N N . VAL A 1 75 ? -4.569 0.793 -0.845 1.00 88.56 75 VAL A N 1
ATOM 616 C CA . VAL A 1 75 ? -4.016 1.316 0.417 1.00 88.56 75 VAL A CA 1
ATOM 617 C C . VAL A 1 75 ? -3.362 0.215 1.242 1.00 88.56 75 VAL A C 1
ATOM 619 O O . VAL A 1 75 ? -2.253 0.403 1.744 1.00 88.56 75 VAL A O 1
ATOM 622 N N . LEU A 1 76 ? -4.010 -0.947 1.348 1.00 87.50 76 LEU A N 1
ATOM 623 C CA . LEU A 1 76 ? -3.437 -2.094 2.041 1.00 87.50 76 LEU A CA 1
ATOM 624 C C . LEU A 1 76 ? -2.126 -2.538 1.382 1.00 87.50 76 LEU A C 1
ATOM 626 O O . LEU A 1 76 ? -1.141 -2.768 2.079 1.00 87.50 76 LEU A O 1
ATOM 630 N N . TRP A 1 77 ? -2.086 -2.604 0.049 1.00 88.00 77 TRP A N 1
ATOM 631 C CA . TRP A 1 77 ? -0.867 -2.930 -0.686 1.00 88.00 77 TRP A CA 1
ATOM 632 C C . TRP A 1 77 ? 0.243 -1.906 -0.423 1.00 88.00 77 TRP A C 1
ATOM 634 O O . TRP A 1 77 ? 1.366 -2.304 -0.115 1.00 88.00 77 TRP A O 1
ATOM 644 N N . LEU A 1 78 ? -0.050 -0.602 -0.461 1.00 89.00 78 LEU A N 1
ATOM 645 C CA . LEU A 1 78 ? 0.929 0.442 -0.135 1.00 89.00 78 LEU A CA 1
ATOM 646 C C . LEU A 1 78 ? 1.490 0.260 1.278 1.00 89.00 78 LEU A C 1
ATOM 648 O O . LEU A 1 78 ? 2.703 0.305 1.472 1.00 89.00 78 LEU A O 1
ATOM 652 N N . PHE A 1 79 ? 0.619 0.005 2.253 1.00 87.94 79 PHE A N 1
ATOM 653 C CA . PHE A 1 79 ? 1.017 -0.190 3.643 1.00 87.94 79 PHE A CA 1
ATOM 654 C C . PHE A 1 79 ? 1.865 -1.444 3.853 1.00 87.94 79 PHE A C 1
ATOM 656 O O . PHE A 1 79 ? 2.882 -1.387 4.535 1.00 87.94 79 PHE A O 1
ATOM 663 N N . VAL A 1 80 ? 1.503 -2.575 3.243 1.00 83.69 80 VAL A N 1
ATOM 664 C CA . VAL A 1 80 ? 2.315 -3.800 3.323 1.00 83.69 80 VAL A CA 1
ATOM 665 C C . VAL A 1 80 ? 3.712 -3.556 2.749 1.00 83.69 80 VAL A C 1
ATOM 667 O O . VAL A 1 80 ? 4.708 -3.973 3.345 1.00 83.69 80 VAL A O 1
ATOM 670 N N . ASN A 1 81 ? 3.805 -2.818 1.639 1.00 82.75 81 ASN A N 1
ATOM 671 C CA . ASN A 1 81 ? 5.083 -2.517 0.998 1.00 82.75 81 ASN A CA 1
ATOM 672 C C . ASN A 1 81 ? 5.963 -1.524 1.776 1.00 82.75 81 ASN A C 1
ATOM 674 O O . ASN A 1 81 ? 7.158 -1.443 1.492 1.00 82.75 81 ASN A O 1
ATOM 678 N N . LEU A 1 82 ? 5.433 -0.839 2.796 1.00 79.62 82 LEU A N 1
ATOM 679 C CA . LEU A 1 82 ? 6.242 -0.079 3.756 1.00 79.62 82 LEU A CA 1
ATOM 680 C C . LEU A 1 82 ? 7.169 -0.991 4.574 1.00 79.62 82 LEU A C 1
ATOM 682 O O . LEU A 1 82 ? 8.288 -0.602 4.902 1.00 79.62 82 LEU A O 1
ATOM 686 N N . TYR A 1 83 ? 6.713 -2.205 4.895 1.00 75.50 83 TYR A N 1
ATOM 687 C CA . TYR A 1 83 ? 7.423 -3.138 5.776 1.00 75.50 83 TYR A CA 1
ATOM 688 C C . TYR A 1 83 ? 8.003 -4.351 5.042 1.00 75.50 83 TYR A C 1
ATOM 690 O O . TYR A 1 83 ? 8.863 -5.044 5.585 1.00 75.50 83 TYR A O 1
ATOM 698 N N . SER A 1 84 ? 7.550 -4.628 3.816 1.00 73.00 84 SER A N 1
ATOM 699 C CA . SER A 1 84 ? 8.012 -5.769 3.029 1.00 73.00 84 SER A CA 1
ATOM 700 C C . SER A 1 84 ? 8.004 -5.475 1.533 1.00 73.00 84 SER A C 1
ATOM 702 O O . SER A 1 84 ? 6.953 -5.322 0.924 1.00 73.00 84 SER A O 1
ATOM 704 N N . THR A 1 85 ? 9.178 -5.487 0.904 1.00 68.19 85 THR A N 1
ATOM 705 C CA . THR A 1 85 ? 9.311 -5.336 -0.556 1.00 68.19 85 THR A CA 1
ATOM 706 C C . THR A 1 85 ? 9.041 -6.631 -1.327 1.00 68.19 85 THR A C 1
ATOM 708 O O . THR A 1 85 ? 9.084 -6.633 -2.556 1.00 68.19 85 THR A O 1
ATOM 711 N N . SER A 1 86 ? 8.733 -7.734 -0.634 1.00 65.50 86 SER A N 1
ATOM 712 C CA . SER A 1 86 ? 8.508 -9.060 -1.227 1.00 65.50 86 SER A CA 1
ATOM 713 C C . SER A 1 86 ? 7.305 -9.117 -2.177 1.00 65.50 86 SER A C 1
ATOM 715 O O . SER A 1 86 ? 7.164 -10.072 -2.937 1.00 65.50 86 SER A O 1
ATOM 717 N N . TYR A 1 87 ? 6.442 -8.100 -2.150 1.00 67.00 87 TYR A N 1
ATOM 718 C CA . TYR A 1 87 ? 5.208 -8.029 -2.933 1.00 67.00 87 TYR A CA 1
ATOM 719 C C . TYR A 1 87 ? 5.303 -7.062 -4.115 1.00 67.00 87 TYR A C 1
ATOM 721 O O . TYR A 1 87 ? 4.283 -6.718 -4.713 1.00 67.00 87 TYR A O 1
ATOM 729 N N . ILE A 1 88 ? 6.505 -6.634 -4.495 1.00 79.62 88 ILE A N 1
ATOM 730 C CA . ILE A 1 88 ? 6.707 -5.757 -5.649 1.00 79.62 88 ILE A CA 1
ATOM 731 C C . ILE A 1 88 ? 7.008 -6.622 -6.865 1.00 79.62 88 ILE A C 1
ATOM 733 O O . ILE A 1 88 ? 8.131 -7.063 -7.085 1.00 79.62 88 ILE A O 1
ATOM 737 N N . THR A 1 89 ? 5.968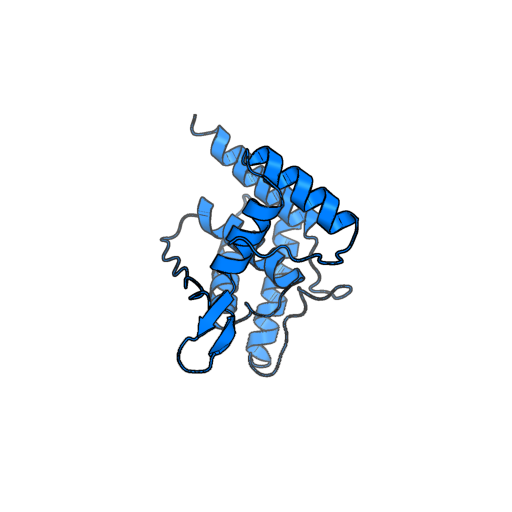 -6.878 -7.653 1.00 83.75 89 THR A N 1
ATOM 738 C CA . THR A 1 89 ? 6.075 -7.549 -8.950 1.00 83.75 89 THR A CA 1
ATOM 739 C C . THR A 1 89 ? 5.582 -6.609 -10.038 1.00 83.75 89 THR A C 1
ATOM 741 O O . THR A 1 89 ? 4.794 -5.703 -9.767 1.00 83.75 89 THR A O 1
ATOM 744 N N . GLU A 1 90 ? 5.989 -6.849 -11.282 1.00 86.31 90 GLU A N 1
ATOM 745 C CA . GLU A 1 90 ? 5.468 -6.117 -12.441 1.00 86.31 90 GLU A CA 1
ATOM 746 C C . GLU A 1 90 ? 3.933 -6.138 -12.503 1.00 86.31 90 GLU A C 1
ATOM 748 O O . GLU A 1 90 ? 3.307 -5.108 -12.744 1.00 86.31 90 GLU A O 1
ATOM 753 N N . GLY A 1 91 ? 3.314 -7.289 -12.214 1.00 84.88 91 GLY A N 1
ATOM 754 C CA . GLY A 1 91 ? 1.856 -7.418 -12.175 1.00 84.88 91 GLY A CA 1
ATOM 755 C C . GLY A 1 91 ? 1.213 -6.512 -11.122 1.00 84.88 91 GLY A C 1
ATOM 756 O O . GLY A 1 91 ? 0.235 -5.823 -11.411 1.00 84.88 91 GLY A O 1
ATOM 757 N N . HIS A 1 92 ? 1.795 -6.447 -9.921 1.00 86.00 92 HIS A N 1
ATOM 758 C CA . HIS A 1 92 ? 1.299 -5.565 -8.862 1.00 86.00 92 HIS A CA 1
ATOM 759 C C . HIS A 1 92 ? 1.490 -4.084 -9.204 1.00 86.00 92 HIS A C 1
ATOM 761 O O . HIS A 1 92 ? 0.584 -3.292 -8.962 1.00 86.00 92 HIS A O 1
ATOM 767 N N . LEU A 1 93 ? 2.623 -3.714 -9.809 1.00 88.88 93 LEU A N 1
ATOM 768 C CA . LEU A 1 93 ? 2.885 -2.341 -10.247 1.00 88.88 93 LEU A CA 1
ATOM 769 C C . LEU A 1 93 ? 1.923 -1.903 -11.358 1.00 88.88 93 LEU A C 1
ATOM 771 O O . LEU A 1 93 ? 1.392 -0.797 -11.296 1.00 88.88 93 LEU A O 1
ATOM 775 N N . ASN A 1 94 ? 1.639 -2.775 -12.330 1.00 89.00 94 ASN A N 1
ATOM 776 C CA . ASN A 1 94 ? 0.654 -2.510 -13.380 1.00 89.00 94 ASN A CA 1
ATOM 777 C C . ASN A 1 94 ? -0.760 -2.339 -12.811 1.00 89.00 94 ASN A C 1
ATOM 779 O O . ASN A 1 94 ? -1.463 -1.399 -13.184 1.00 89.00 94 ASN A O 1
ATOM 783 N N . ASN A 1 95 ? -1.172 -3.204 -11.878 1.00 87.81 95 ASN A N 1
ATOM 784 C CA . ASN A 1 95 ? -2.480 -3.072 -11.239 1.00 87.81 95 ASN A CA 1
ATOM 785 C C . ASN A 1 95 ? -2.574 -1.792 -10.395 1.00 87.81 95 ASN A C 1
ATOM 787 O O . ASN A 1 95 ? -3.547 -1.052 -10.514 1.00 87.81 95 ASN A O 1
ATOM 791 N N . ALA A 1 96 ? -1.547 -1.486 -9.596 1.00 89.06 96 ALA A N 1
ATOM 792 C CA . ALA A 1 96 ? -1.496 -0.254 -8.815 1.00 89.06 96 ALA A CA 1
ATOM 793 C C . ALA A 1 96 ? -1.559 0.982 -9.721 1.00 89.06 96 ALA A C 1
ATOM 795 O O . ALA A 1 96 ? -2.347 1.884 -9.455 1.00 89.06 96 ALA A O 1
ATOM 796 N N . LYS A 1 97 ? -0.798 0.997 -10.823 1.00 91.38 97 LYS A N 1
ATOM 797 C CA . LYS A 1 97 ? -0.825 2.066 -11.828 1.00 91.38 97 LYS A CA 1
ATOM 798 C C . LYS A 1 97 ? -2.227 2.284 -12.398 1.00 91.38 97 LYS A C 1
ATOM 800 O O . LYS A 1 97 ? -2.692 3.418 -12.397 1.00 91.38 97 LYS A O 1
ATOM 805 N N . ARG A 1 98 ? -2.914 1.214 -12.817 1.00 90.12 98 ARG A N 1
ATOM 806 C CA . ARG A 1 98 ? -4.298 1.280 -13.319 1.00 90.12 98 ARG A CA 1
ATOM 807 C C . ARG A 1 98 ? -5.233 1.935 -12.299 1.00 90.12 98 ARG A C 1
ATOM 809 O O . ARG A 1 98 ? -5.886 2.923 -12.622 1.00 90.12 98 ARG A O 1
ATOM 816 N N . ILE A 1 99 ? -5.253 1.418 -11.068 1.00 88.81 99 ILE A N 1
ATOM 817 C CA . ILE A 1 99 ? -6.139 1.920 -10.008 1.00 88.81 99 ILE A CA 1
ATOM 818 C C . ILE A 1 99 ? -5.810 3.384 -9.693 1.00 88.81 99 ILE A C 1
ATOM 820 O O . ILE A 1 99 ? -6.708 4.212 -9.606 1.00 88.81 99 ILE A O 1
ATOM 824 N N . LEU A 1 100 ? -4.528 3.732 -9.555 1.00 91.00 100 LEU A N 1
ATOM 825 C CA . LEU A 1 100 ? -4.097 5.104 -9.278 1.00 91.00 100 LEU A CA 1
ATOM 826 C C . LEU A 1 100 ? -4.563 6.077 -10.364 1.00 91.00 100 LEU A C 1
ATOM 828 O O . LEU A 1 100 ? -5.096 7.131 -10.023 1.00 91.00 100 LEU A O 1
ATOM 832 N N . SER A 1 101 ? -4.408 5.728 -11.644 1.00 88.56 101 SER A N 1
ATOM 833 C CA . SER A 1 101 ? -4.881 6.559 -12.757 1.00 88.56 101 SER A CA 1
ATOM 834 C C . SER A 1 101 ? -6.393 6.797 -12.694 1.00 88.56 101 SER A C 1
ATOM 836 O O . SER A 1 101 ? -6.823 7.944 -12.764 1.00 88.56 101 SER A O 1
ATOM 838 N N . GLU A 1 102 ? -7.187 5.748 -12.460 1.00 86.00 102 GLU A N 1
ATOM 839 C CA . GLU A 1 102 ? -8.647 5.859 -12.314 1.00 86.00 102 GLU A CA 1
ATOM 840 C C . GLU A 1 102 ? -9.047 6.732 -11.110 1.00 86.00 102 GLU A C 1
ATOM 842 O O . GLU A 1 102 ? -9.967 7.547 -11.185 1.00 86.00 102 GLU A O 1
ATOM 847 N N . GLN A 1 103 ? -8.347 6.588 -9.982 1.00 82.94 103 GLN A N 1
ATOM 848 C CA . GLN A 1 103 ? -8.664 7.307 -8.747 1.00 82.94 103 GLN A CA 1
ATOM 849 C C . GLN A 1 103 ? -8.237 8.780 -8.780 1.00 82.94 103 GLN A C 1
ATOM 851 O O . GLN A 1 103 ? -8.919 9.626 -8.205 1.00 82.94 103 GLN A O 1
ATOM 856 N N . ILE A 1 104 ? -7.139 9.123 -9.457 1.00 84.62 104 ILE A N 1
ATOM 857 C CA . ILE A 1 104 ? -6.676 10.516 -9.586 1.00 84.62 104 ILE A CA 1
ATOM 858 C C . ILE A 1 104 ? -7.65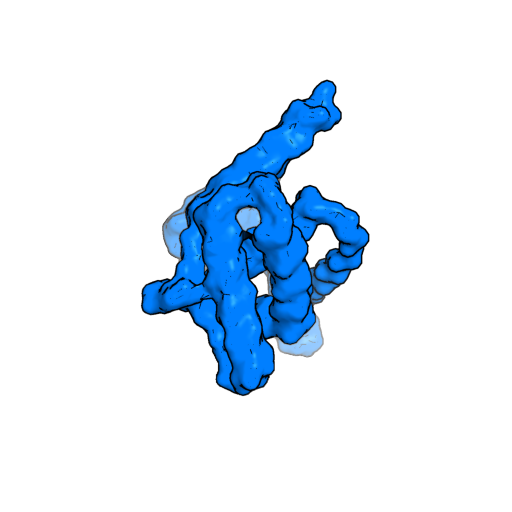4 11.356 -10.418 1.00 84.62 104 ILE A C 1
ATOM 860 O O . ILE A 1 104 ? -7.849 12.540 -10.126 1.00 84.62 104 ILE A O 1
ATOM 864 N N . GLU A 1 105 ? -8.293 10.748 -11.416 1.00 79.81 105 GLU A N 1
ATOM 865 C CA . GLU A 1 105 ? -9.330 11.387 -12.233 1.00 79.81 105 GLU A CA 1
ATOM 866 C C . GLU A 1 105 ? -10.672 11.522 -11.494 1.00 79.81 105 GLU A C 1
ATOM 868 O O . GLU A 1 105 ? -11.534 12.306 -11.896 1.00 79.81 105 GLU A O 1
ATOM 873 N N . ASN A 1 106 ? -10.850 10.811 -10.375 1.00 70.81 106 ASN A N 1
ATOM 874 C CA . ASN A 1 106 ? -12.069 10.865 -9.586 1.00 70.81 106 ASN A CA 1
ATOM 875 C C . ASN A 1 106 ? -12.138 12.134 -8.711 1.00 70.81 106 ASN A C 1
ATOM 877 O O . ASN A 1 106 ? -11.304 12.384 -7.836 1.00 70.81 106 ASN A O 1
ATOM 881 N N . ASN A 1 107 ? -13.199 12.920 -8.903 1.00 66.12 107 ASN A N 1
ATOM 882 C CA . ASN A 1 107 ? -13.441 14.172 -8.180 1.00 66.12 107 ASN A CA 1
ATOM 883 C C . ASN A 1 107 ? -13.854 13.982 -6.709 1.00 66.12 107 ASN A C 1
ATOM 885 O O . ASN A 1 107 ? -13.969 14.970 -5.985 1.00 66.12 107 ASN A O 1
ATOM 889 N N . THR A 1 108 ? -14.094 12.751 -6.247 1.00 73.12 108 THR A N 1
ATOM 890 C CA . THR A 1 108 ? -14.473 12.488 -4.848 1.00 73.12 108 THR A CA 1
ATOM 891 C C . THR A 1 108 ? -13.295 12.499 -3.878 1.00 73.12 108 THR A C 1
ATOM 893 O O . THR A 1 108 ? -13.519 12.544 -2.668 1.00 73.12 108 THR A O 1
ATOM 896 N N . LEU A 1 109 ? -12.057 12.422 -4.377 1.00 78.25 109 LEU A N 1
ATOM 897 C CA . LEU A 1 109 ? -10.854 12.419 -3.545 1.00 78.25 109 LEU A CA 1
ATOM 898 C C . LEU A 1 109 ? -10.389 13.840 -3.230 1.00 78.25 109 LEU A C 1
ATOM 900 O O . LEU A 1 109 ? -10.474 14.742 -4.066 1.00 78.25 109 LEU A O 1
ATOM 904 N N . SER A 1 110 ? -9.823 14.037 -2.039 1.00 82.88 110 SER A N 1
ATOM 905 C CA . SER A 1 110 ? -9.213 15.321 -1.708 1.00 82.88 110 SER A CA 1
ATOM 906 C C . SER A 1 110 ? -7.975 15.587 -2.571 1.00 82.88 110 SER A C 1
ATOM 908 O O . SER A 1 110 ? -7.288 14.677 -3.042 1.00 82.88 110 SER A O 1
ATOM 910 N N . ASN A 1 111 ? -7.627 16.864 -2.728 1.00 85.81 111 ASN A N 1
ATOM 911 C CA . ASN A 1 111 ? -6.389 17.263 -3.402 1.00 85.81 111 ASN A CA 1
ATOM 912 C C . ASN A 1 111 ? -5.143 16.654 -2.750 1.00 85.81 111 ASN A C 1
ATOM 914 O O . ASN A 1 111 ? -4.205 16.293 -3.457 1.00 85.81 111 ASN A O 1
ATOM 918 N N . ASN A 1 112 ? -5.145 16.519 -1.423 1.00 88.25 112 ASN A N 1
ATOM 919 C CA . ASN A 1 112 ? -4.003 15.992 -0.688 1.00 88.25 112 ASN A CA 1
ATOM 920 C C . ASN A 1 112 ? -3.828 14.495 -0.957 1.00 88.25 112 ASN A C 1
ATOM 922 O O . ASN A 1 112 ? -2.713 14.061 -1.243 1.00 88.25 112 ASN A O 1
ATOM 926 N N . LEU A 1 113 ? -4.917 13.721 -0.944 1.00 88.44 113 LEU A N 1
ATOM 927 C CA . LEU A 1 113 ? -4.882 12.295 -1.266 1.00 88.44 113 LEU A CA 1
ATOM 928 C C . LEU A 1 113 ? -4.479 12.052 -2.722 1.00 88.44 113 LEU A C 1
ATOM 930 O O . LEU A 1 113 ? -3.586 11.246 -2.983 1.00 88.44 113 LEU A O 1
ATOM 934 N N . ARG A 1 114 ? -5.047 12.814 -3.667 1.00 88.94 114 ARG A N 1
ATOM 935 C CA . ARG A 1 114 ? -4.642 12.751 -5.082 1.00 88.94 114 ARG A CA 1
ATOM 936 C C . ARG A 1 114 ? -3.161 13.060 -5.265 1.00 88.94 114 ARG A C 1
ATOM 938 O O . ARG A 1 114 ? -2.492 12.396 -6.049 1.00 88.94 114 ARG A O 1
ATOM 945 N N . PHE A 1 115 ? -2.624 14.023 -4.517 1.00 92.06 115 PHE A N 1
ATOM 946 C CA . PHE A 1 115 ? -1.198 14.330 -4.552 1.00 92.06 115 PHE A CA 1
ATOM 947 C C . PHE A 1 115 ? -0.337 13.168 -4.038 1.00 92.06 115 PHE A C 1
ATOM 949 O O . PHE A 1 115 ? 0.681 12.856 -4.653 1.00 92.06 115 PHE A O 1
ATOM 956 N N . GLN A 1 116 ? -0.742 12.478 -2.964 1.00 93.31 116 GLN A N 1
ATOM 957 C CA . GLN A 1 116 ? -0.023 11.275 -2.525 1.00 93.31 116 GLN A CA 1
ATOM 958 C C . GLN A 1 116 ? -0.080 10.166 -3.583 1.00 93.31 116 GLN A C 1
ATOM 960 O O . GLN A 1 116 ? 0.937 9.541 -3.867 1.00 93.31 116 GLN A O 1
ATOM 965 N N . PHE A 1 117 ? -1.234 9.955 -4.215 1.00 93.94 117 PHE A N 1
ATOM 966 C CA . PHE A 1 117 ? -1.385 8.973 -5.291 1.00 93.94 117 PHE A CA 1
ATOM 967 C C . PHE A 1 117 ? -0.541 9.311 -6.522 1.00 93.94 117 PHE A C 1
ATOM 969 O O . PHE A 1 117 ? 0.089 8.421 -7.089 1.00 93.94 117 PHE A O 1
ATOM 976 N N . LEU A 1 118 ? -0.427 10.592 -6.881 1.00 94.19 118 LEU A N 1
ATOM 977 C CA . LEU A 1 118 ? 0.453 11.050 -7.957 1.00 94.19 118 LEU A CA 1
ATOM 978 C C . LEU A 1 118 ? 1.930 10.757 -7.681 1.00 94.19 118 LEU A C 1
ATOM 980 O O . LEU A 1 118 ? 2.656 10.407 -8.609 1.00 94.19 118 LEU A O 1
ATOM 984 N N . LYS A 1 119 ? 2.388 10.861 -6.428 1.00 94.94 119 LYS A N 1
ATOM 985 C CA . LYS A 1 119 ? 3.764 10.483 -6.067 1.00 94.94 119 LYS A CA 1
ATOM 986 C C . LYS A 1 119 ? 4.020 9.002 -6.314 1.00 94.94 119 LYS A C 1
ATOM 988 O O . LYS A 1 119 ? 5.030 8.659 -6.921 1.00 94.94 119 LYS A O 1
ATOM 993 N N . VAL A 1 120 ? 3.103 8.144 -5.862 1.00 94.38 120 VAL A N 1
ATOM 994 C CA . VAL A 1 120 ? 3.206 6.695 -6.075 1.00 94.38 120 VAL A CA 1
ATOM 995 C C . VAL A 1 120 ? 3.211 6.395 -7.568 1.00 94.38 120 VAL A C 1
ATOM 997 O O . VAL A 1 120 ? 4.094 5.689 -8.041 1.00 94.38 120 VAL A O 1
ATOM 1000 N N . LEU A 1 121 ? 2.275 6.978 -8.319 1.00 94.94 121 LEU A N 1
ATOM 1001 C CA . LEU A 1 121 ? 2.183 6.792 -9.764 1.00 94.94 121 LEU A CA 1
ATOM 1002 C C . LEU A 1 121 ? 3.473 7.227 -10.475 1.00 94.94 121 LEU A C 1
ATOM 1004 O O . LEU A 1 121 ? 4.005 6.478 -11.286 1.00 94.94 121 LEU A O 1
ATOM 1008 N N . SER A 1 122 ? 4.023 8.385 -10.103 1.00 95.56 122 SER A N 1
ATOM 1009 C CA . SER A 1 122 ? 5.271 8.905 -10.679 1.00 95.56 122 SER A CA 1
ATOM 1010 C C . SER A 1 122 ? 6.468 7.992 -10.404 1.00 95.56 122 SER A C 1
ATOM 1012 O O . SER A 1 122 ? 7.321 7.807 -11.269 1.00 95.56 122 SER A O 1
ATOM 1014 N N . ASP A 1 123 ? 6.546 7.407 -9.209 1.00 94.94 123 ASP A N 1
ATOM 1015 C CA . ASP A 1 123 ? 7.608 6.459 -8.871 1.00 94.94 123 ASP A CA 1
ATOM 1016 C C . ASP A 1 123 ? 7.448 5.128 -9.613 1.00 94.94 123 ASP A C 1
ATOM 1018 O O . ASP A 1 123 ? 8.430 4.564 -10.090 1.00 94.94 123 ASP A O 1
ATOM 1022 N N . ILE A 1 124 ? 6.211 4.646 -9.763 1.00 94.25 124 ILE A N 1
ATOM 1023 C CA . ILE A 1 124 ? 5.914 3.465 -10.575 1.00 94.25 124 ILE A CA 1
ATOM 1024 C C . ILE A 1 124 ? 6.339 3.712 -12.029 1.00 94.25 124 ILE A C 1
ATOM 1026 O O . ILE A 1 124 ? 7.050 2.890 -12.604 1.00 94.25 124 ILE A O 1
ATOM 1030 N N . ASP A 1 125 ? 5.971 4.855 -12.609 1.00 94.06 125 ASP A N 1
ATOM 1031 C CA . ASP A 1 125 ? 6.352 5.230 -13.974 1.00 94.06 125 ASP A CA 1
ATOM 1032 C C . ASP A 1 125 ? 7.868 5.315 -14.150 1.00 94.06 125 ASP A C 1
ATOM 1034 O O . ASP A 1 125 ? 8.404 4.819 -15.144 1.00 94.06 125 ASP A O 1
ATOM 1038 N N . ARG A 1 126 ? 8.575 5.866 -13.158 1.00 93.75 126 ARG A N 1
ATOM 1039 C CA . ARG A 1 126 ? 10.040 5.863 -13.126 1.00 93.75 126 ARG A CA 1
ATOM 1040 C C . ARG A 1 126 ? 10.597 4.439 -13.150 1.00 93.75 126 ARG A C 1
ATOM 1042 O O . ARG A 1 126 ? 11.490 4.159 -13.944 1.00 93.75 126 ARG A O 1
ATOM 1049 N N . VAL A 1 127 ? 10.080 3.537 -12.315 1.00 92.06 127 VAL A N 1
ATOM 1050 C CA . VAL A 1 127 ? 10.525 2.131 -12.279 1.00 92.06 127 VAL A CA 1
ATOM 1051 C C . VAL A 1 127 ? 10.277 1.433 -13.620 1.00 92.06 127 VAL A C 1
ATOM 1053 O O . VAL A 1 127 ? 11.138 0.689 -14.084 1.00 92.06 127 VAL A O 1
ATOM 1056 N N . PHE A 1 128 ? 9.150 1.699 -14.285 1.00 91.75 128 PHE A N 1
ATOM 1057 C CA . PHE A 1 128 ? 8.899 1.180 -15.634 1.00 91.75 128 PHE A CA 1
ATOM 1058 C C . PHE A 1 128 ? 9.881 1.736 -16.671 1.00 91.75 128 PHE A C 1
ATOM 1060 O O . PHE A 1 128 ? 10.354 0.982 -17.519 1.00 91.75 128 PHE A O 1
ATOM 1067 N N . ALA A 1 129 ? 10.212 3.027 -16.599 1.00 90.75 129 ALA A N 1
ATOM 1068 C CA . ALA A 1 129 ? 11.150 3.664 -17.522 1.00 90.75 129 ALA A CA 1
ATOM 1069 C C . ALA A 1 129 ? 12.599 3.179 -17.334 1.00 90.75 129 ALA A C 1
ATOM 1071 O O . ALA A 1 129 ? 13.326 3.009 -18.311 1.00 90.75 129 ALA A O 1
ATOM 1072 N N . GLU A 1 130 ? 13.021 2.946 -16.090 1.00 88.88 130 GLU A N 1
ATOM 1073 C CA . GLU A 1 130 ? 14.374 2.486 -15.745 1.00 88.88 130 GLU A CA 1
ATOM 1074 C C . GLU A 1 130 ? 14.547 0.955 -15.827 1.00 88.88 130 GLU A C 1
ATOM 1076 O O . GLU A 1 130 ? 15.672 0.452 -15.791 1.00 88.88 130 GLU A O 1
ATOM 1081 N N . GLY A 1 131 ? 13.444 0.211 -15.940 1.00 83.50 131 GLY A N 1
ATOM 1082 C CA . GLY A 1 131 ? 13.410 -1.248 -15.942 1.00 83.50 131 GLY A CA 1
ATOM 1083 C C . GLY A 1 131 ? 13.135 -1.838 -14.555 1.00 83.50 131 GLY A C 1
ATOM 1084 O O . GLY A 1 131 ? 13.835 -1.583 -13.576 1.00 83.50 131 GLY A O 1
ATOM 1085 N N . ILE A 1 132 ? 12.123 -2.704 -14.478 1.00 77.69 132 ILE A N 1
ATOM 1086 C CA . ILE A 1 132 ? 11.603 -3.260 -13.214 1.00 77.69 132 ILE A CA 1
ATOM 1087 C C . ILE A 1 132 ? 12.642 -4.122 -12.483 1.00 77.69 132 ILE A C 1
ATOM 1089 O O . ILE A 1 132 ? 12.661 -4.167 -11.257 1.00 77.69 132 ILE A O 1
ATOM 1093 N N . GLN A 1 133 ? 13.525 -4.800 -13.222 1.00 73.88 133 GLN A N 1
ATOM 1094 C CA . GLN A 1 133 ? 14.580 -5.631 -12.630 1.00 73.88 133 GLN A CA 1
ATOM 1095 C C . GLN A 1 133 ? 15.766 -4.812 -12.100 1.00 73.88 133 GLN A C 1
ATOM 1097 O O . GLN A 1 133 ? 16.521 -5.303 -11.263 1.00 73.88 133 GLN A O 1
ATOM 1102 N N . SER A 1 134 ? 15.936 -3.580 -12.581 1.00 67.75 134 SER A N 1
ATOM 1103 C CA . SER A 1 134 ? 17.062 -2.697 -12.264 1.00 67.75 134 SER A CA 1
ATOM 1104 C C . SER A 1 134 ? 16.737 -1.666 -11.184 1.00 67.75 134 SER A C 1
ATOM 1106 O O . SER A 1 134 ? 17.659 -1.178 -10.528 1.00 67.75 134 SER A O 1
ATOM 1108 N N . SER A 1 135 ? 15.456 -1.359 -10.963 1.00 78.81 135 SER A N 1
ATOM 1109 C CA . SER A 1 135 ? 15.049 -0.223 -10.136 1.00 78.81 135 SER A CA 1
ATOM 1110 C C . SER A 1 135 ? 14.088 -0.596 -9.014 1.00 78.81 135 SER A C 1
ATOM 1112 O O . SER A 1 135 ? 13.000 -1.120 -9.227 1.00 78.81 135 SER A O 1
ATOM 1114 N N . SER A 1 136 ? 14.470 -0.250 -7.782 1.00 84.50 136 SER A N 1
ATOM 1115 C CA . SER A 1 136 ? 13.581 -0.341 -6.622 1.00 84.50 136 SER A CA 1
ATOM 1116 C C . SER A 1 136 ? 12.587 0.816 -6.611 1.00 84.50 136 SER A C 1
ATOM 1118 O O . SER A 1 136 ? 12.986 1.952 -6.890 1.00 84.50 136 SER A O 1
ATOM 1120 N N . VAL A 1 137 ? 11.360 0.571 -6.156 1.00 89.06 137 VAL A N 1
ATOM 1121 C CA . VAL A 1 137 ? 10.450 1.656 -5.759 1.00 89.06 137 VAL A CA 1
ATOM 1122 C C . VAL A 1 137 ? 11.053 2.470 -4.604 1.00 89.06 137 VAL A C 1
ATOM 1124 O O . VAL A 1 137 ? 11.804 1.959 -3.766 1.00 89.06 137 VAL A O 1
ATOM 1127 N N . MET A 1 138 ? 10.730 3.752 -4.576 1.00 90.88 138 MET A N 1
ATOM 1128 C CA . MET A 1 138 ? 11.177 4.749 -3.612 1.00 90.88 138 MET A CA 1
ATOM 1129 C C . MET A 1 138 ? 10.058 5.215 -2.676 1.00 90.88 138 MET A C 1
ATOM 1131 O O . MET A 1 138 ? 10.375 5.650 -1.571 1.00 90.88 138 MET A O 1
ATOM 1135 N N . PHE A 1 139 ? 8.772 5.084 -3.033 1.00 90.38 139 PHE A N 1
ATOM 1136 C CA . PHE A 1 139 ? 7.661 5.467 -2.141 1.00 90.38 139 PHE A CA 1
ATOM 1137 C C . PHE A 1 139 ? 7.632 4.674 -0.817 1.00 90.38 139 PHE A C 1
ATOM 1139 O O . PHE A 1 139 ? 7.048 5.125 0.169 1.00 90.38 139 PHE A O 1
ATOM 1146 N N . THR A 1 140 ? 8.293 3.512 -0.770 1.00 87.31 140 THR A N 1
ATOM 1147 C CA . THR A 1 140 ? 8.469 2.684 0.437 1.00 87.31 140 THR A CA 1
ATOM 1148 C C . THR A 1 140 ? 9.601 3.170 1.341 1.00 87.31 140 THR A C 1
ATOM 1150 O O . THR A 1 140 ? 9.681 2.777 2.502 1.00 87.31 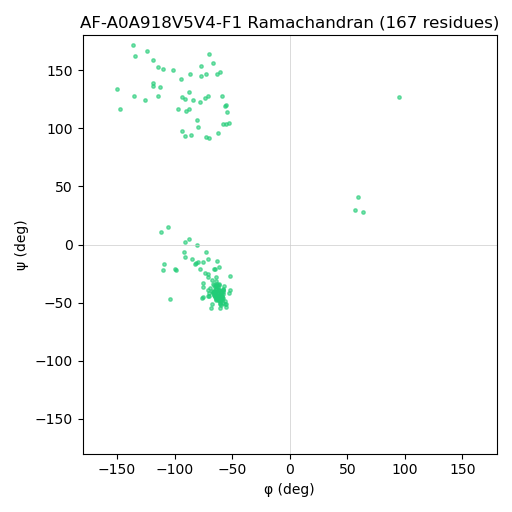140 THR A O 1
ATOM 1153 N N . LYS A 1 141 ? 10.491 4.028 0.830 1.00 87.44 141 LYS A N 1
ATOM 1154 C CA . LYS A 1 141 ? 11.628 4.563 1.579 1.00 87.44 141 LYS A CA 1
ATOM 1155 C C . LYS A 1 141 ? 11.252 5.913 2.199 1.00 87.44 141 LYS A C 1
ATOM 1157 O O . LYS A 1 141 ? 10.571 6.719 1.558 1.00 87.44 141 LYS A O 1
ATOM 1162 N N . PRO A 1 142 ? 11.710 6.205 3.425 1.00 87.38 142 PRO A N 1
ATOM 1163 C CA . PRO A 1 142 ? 11.527 7.526 4.010 1.00 87.38 142 PRO A CA 1
ATOM 1164 C C . PRO A 1 142 ? 12.398 8.576 3.299 1.00 87.38 142 PRO A C 1
ATOM 1166 O O . PRO A 1 142 ? 13.374 8.244 2.624 1.00 87.38 142 PRO A O 1
ATOM 1169 N N . ASN A 1 143 ? 12.071 9.852 3.512 1.00 88.00 143 ASN A N 1
ATOM 1170 C CA . ASN A 1 143 ? 12.891 11.016 3.153 1.00 88.00 143 ASN A CA 1
ATOM 1171 C C . ASN A 1 143 ? 13.229 11.170 1.658 1.00 88.00 143 ASN A C 1
ATOM 1173 O O . ASN A 1 143 ? 14.344 11.552 1.306 1.00 88.00 143 ASN A O 1
ATOM 1177 N N . ASN A 1 144 ? 12.272 10.915 0.767 1.00 90.31 144 ASN A N 1
ATOM 1178 C CA . ASN A 1 144 ? 12.403 11.238 -0.652 1.00 90.31 144 ASN A CA 1
ATOM 1179 C C . ASN A 1 144 ? 11.119 11.867 -1.216 1.00 90.31 144 ASN A C 1
ATOM 1181 O O . ASN A 1 144 ? 10.088 11.929 -0.550 1.00 90.31 144 ASN A O 1
ATOM 1185 N N . MET A 1 145 ? 11.180 12.355 -2.456 1.00 91.69 145 MET A N 1
ATOM 1186 C CA . MET A 1 145 ? 10.049 13.055 -3.081 1.00 91.69 145 MET A CA 1
ATOM 1187 C C . MET A 1 145 ? 8.818 12.169 -3.321 1.00 91.69 145 MET A C 1
ATOM 1189 O O . MET A 1 145 ? 7.705 12.684 -3.417 1.00 91.69 145 MET A O 1
ATOM 1193 N N . TYR A 1 146 ? 9.010 10.850 -3.366 1.00 92.00 146 TYR A N 1
ATOM 1194 C CA . TYR A 1 146 ? 7.949 9.859 -3.506 1.00 92.00 146 TYR A CA 1
ATOM 1195 C C . TYR A 1 146 ? 7.420 9.354 -2.162 1.00 92.00 146 TYR A C 1
ATOM 1197 O O . TYR A 1 146 ? 6.439 8.615 -2.143 1.00 92.00 146 TYR A O 1
ATOM 1205 N N . THR A 1 147 ? 8.031 9.747 -1.037 1.00 90.25 147 THR A N 1
ATOM 1206 C CA . THR A 1 147 ? 7.547 9.373 0.293 1.00 90.25 147 THR A CA 1
ATOM 1207 C C . THR A 1 147 ? 6.111 9.869 0.480 1.00 90.25 147 THR A C 1
ATOM 1209 O O . THR A 1 147 ? 5.794 11.051 0.268 1.00 90.25 147 THR A O 1
ATOM 1212 N N . ILE A 1 148 ? 5.248 8.937 0.881 1.00 92.19 148 ILE A N 1
ATOM 1213 C CA . ILE A 1 148 ? 3.822 9.169 1.095 1.00 92.19 148 ILE A CA 1
ATOM 1214 C C . ILE A 1 148 ? 3.476 9.334 2.572 1.00 92.19 148 ILE A C 1
ATOM 1216 O O . ILE A 1 148 ? 4.113 8.759 3.454 1.00 92.19 148 ILE A O 1
ATOM 1220 N N . ASP A 1 149 ? 2.434 10.121 2.828 1.00 90.69 149 ASP A N 1
ATOM 1221 C CA . ASP A 1 149 ? 1.832 10.253 4.153 1.00 90.69 149 ASP A CA 1
ATOM 1222 C C . ASP A 1 149 ? 0.791 9.144 4.363 1.00 90.69 149 ASP A C 1
ATOM 1224 O O . ASP A 1 149 ? -0.365 9.260 3.951 1.00 90.69 149 ASP A O 1
ATOM 1228 N N . TYR A 1 150 ? 1.218 8.043 4.984 1.00 87.50 150 TYR A N 1
ATOM 1229 C CA . TYR A 1 150 ? 0.343 6.902 5.250 1.00 87.50 150 TYR A CA 1
ATOM 1230 C C . TYR A 1 150 ? -0.812 7.258 6.194 1.00 87.50 150 TYR A C 1
ATOM 1232 O O . TYR A 1 150 ? -1.912 6.747 6.004 1.00 87.50 150 TYR A O 1
ATOM 1240 N N . ASN A 1 151 ? -0.613 8.159 7.163 1.00 87.50 151 ASN A N 1
ATOM 1241 C CA . ASN A 1 151 ? -1.677 8.557 8.089 1.00 87.50 151 ASN A CA 1
ATOM 1242 C C . ASN A 1 151 ? -2.794 9.293 7.349 1.00 87.50 151 ASN A C 1
ATOM 1244 O O . ASN A 1 151 ? -3.974 9.003 7.562 1.00 87.50 151 ASN A O 1
ATOM 1248 N N . LEU A 1 152 ? -2.420 10.207 6.449 1.00 88.75 152 LEU A N 1
ATOM 1249 C CA . LEU A 1 152 ? -3.362 10.900 5.577 1.00 88.75 152 LEU A CA 1
ATOM 1250 C C . LEU A 1 152 ? -4.122 9.907 4.690 1.00 88.75 152 LEU A C 1
ATOM 1252 O O . LEU A 1 152 ? -5.351 9.942 4.651 1.00 88.75 152 LEU A O 1
ATOM 1256 N N . ILE A 1 153 ? -3.401 9.003 4.014 1.00 89.69 153 ILE A N 1
ATOM 1257 C CA . ILE A 1 153 ? -4.002 8.012 3.110 1.00 89.69 153 ILE A CA 1
ATOM 1258 C C . ILE A 1 153 ? -5.015 7.142 3.859 1.00 89.69 153 ILE A C 1
ATOM 1260 O O . ILE A 1 153 ? -6.154 7.018 3.411 1.00 89.69 153 ILE A O 1
ATOM 1264 N N . PHE A 1 154 ? -4.637 6.573 5.007 1.00 87.00 154 PHE A N 1
ATOM 1265 C CA . PHE A 1 154 ? -5.539 5.733 5.795 1.00 87.00 154 PHE A CA 1
ATOM 1266 C C . PHE A 1 154 ? -6.762 6.498 6.285 1.00 87.00 154 PHE A C 1
ATOM 1268 O O . PHE A 1 154 ? -7.877 6.002 6.150 1.00 87.00 154 PHE A O 1
ATOM 1275 N N . THR A 1 155 ? -6.568 7.699 6.830 1.00 84.50 155 THR A N 1
ATOM 1276 C CA . THR A 1 155 ? -7.663 8.489 7.407 1.00 84.50 155 THR A CA 1
ATOM 1277 C C . THR A 1 155 ? -8.685 8.879 6.345 1.00 84.50 155 THR A C 1
ATOM 1279 O O . THR A 1 155 ? -9.891 8.728 6.555 1.00 84.50 155 THR A O 1
ATOM 1282 N N . GLU A 1 156 ? -8.226 9.356 5.188 1.00 82.81 156 GLU A N 1
ATOM 1283 C CA . GLU A 1 156 ? -9.126 9.782 4.120 1.00 82.81 156 GLU A CA 1
ATOM 1284 C C . GLU A 1 156 ? -9.832 8.604 3.453 1.00 82.81 156 GLU A C 1
ATOM 1286 O O . GLU A 1 156 ? -11.046 8.655 3.262 1.00 82.81 156 GLU A O 1
ATOM 1291 N N . VAL A 1 157 ? -9.111 7.519 3.155 1.00 84.44 157 VAL A N 1
ATOM 1292 C CA . VAL A 1 157 ? -9.728 6.335 2.544 1.00 84.44 157 VAL A CA 1
ATOM 1293 C C . VAL A 1 157 ? -10.714 5.676 3.502 1.00 84.44 157 VAL A C 1
ATOM 1295 O O . VAL A 1 157 ? -11.818 5.338 3.085 1.00 84.44 157 VAL A O 1
ATOM 1298 N N . TYR A 1 158 ? -10.388 5.577 4.793 1.00 83.69 158 TYR A N 1
ATOM 1299 C CA . TYR A 1 158 ? -11.338 5.104 5.800 1.00 83.69 158 TYR A CA 1
ATOM 1300 C C . TYR A 1 158 ? -12.588 5.988 5.871 1.00 83.69 158 TYR A C 1
ATOM 1302 O O . TYR A 1 158 ? -13.698 5.469 5.927 1.00 83.69 158 TYR A O 1
ATOM 1310 N N . SER A 1 159 ? -12.431 7.313 5.814 1.00 79.06 159 SER A N 1
ATOM 1311 C CA . SER A 1 159 ? -13.565 8.248 5.841 1.00 79.06 159 SER A CA 1
ATOM 1312 C C . SER A 1 159 ? -14.465 8.114 4.609 1.00 79.06 159 SER A C 1
ATOM 1314 O O . SER A 1 159 ? -15.683 8.227 4.727 1.00 79.06 159 SER A O 1
ATOM 1316 N N . ILE A 1 160 ? -13.885 7.856 3.431 1.00 77.94 160 ILE A N 1
ATOM 1317 C CA . ILE A 1 160 ? -14.639 7.573 2.200 1.00 77.94 160 ILE A CA 1
ATOM 1318 C C . ILE A 1 160 ? -15.432 6.277 2.362 1.00 77.94 160 ILE A C 1
ATOM 1320 O O . ILE A 1 160 ? -16.629 6.260 2.096 1.00 77.94 160 ILE A O 1
ATOM 1324 N N . ILE A 1 161 ? -14.782 5.224 2.862 1.00 76.94 161 ILE A N 1
ATOM 1325 C CA . ILE A 1 161 ? -15.414 3.927 3.107 1.00 76.94 161 ILE A CA 1
ATOM 1326 C C . ILE A 1 161 ? -16.568 4.074 4.113 1.00 76.94 161 ILE A C 1
ATOM 1328 O O . ILE A 1 161 ? -17.694 3.709 3.794 1.00 76.94 161 ILE A O 1
ATOM 1332 N N . ASP A 1 162 ? -16.327 4.645 5.297 1.00 74.69 162 ASP A N 1
ATOM 1333 C CA . ASP A 1 162 ? -17.352 4.830 6.340 1.00 74.69 162 ASP A CA 1
ATOM 1334 C C . ASP A 1 162 ? -18.537 5.664 5.837 1.00 74.69 162 ASP A C 1
ATOM 1336 O O . ASP A 1 162 ? -19.691 5.326 6.096 1.00 74.69 162 ASP A O 1
ATOM 1340 N N . ARG A 1 163 ? -18.274 6.725 5.063 1.00 68.50 163 ARG A N 1
ATOM 1341 C CA . ARG A 1 163 ? -19.331 7.516 4.431 1.00 68.50 163 ARG A CA 1
ATOM 1342 C C . ARG A 1 163 ? -20.170 6.648 3.499 1.00 68.50 163 ARG A C 1
ATOM 1344 O O . ARG A 1 163 ? -21.389 6.638 3.633 1.00 68.50 163 ARG A O 1
ATOM 1351 N N . ASP A 1 164 ? -19.537 5.929 2.583 1.00 65.75 164 ASP A N 1
ATOM 1352 C CA . ASP A 1 164 ? -20.237 5.169 1.550 1.00 65.75 164 ASP A CA 1
ATOM 1353 C C . ASP A 1 164 ? -21.025 3.979 2.148 1.00 65.75 164 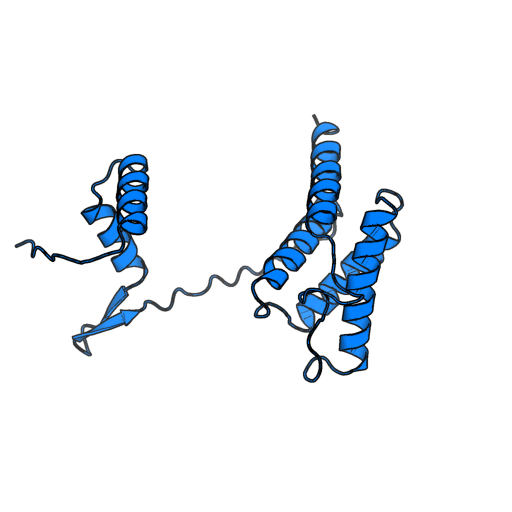ASP A C 1
ATOM 1355 O O . ASP A 1 164 ? -22.114 3.675 1.668 1.00 65.75 164 ASP A O 1
ATOM 1359 N N . TYR A 1 165 ? -20.566 3.384 3.261 1.00 60.88 165 TYR A N 1
ATOM 1360 C CA . TYR A 1 165 ? -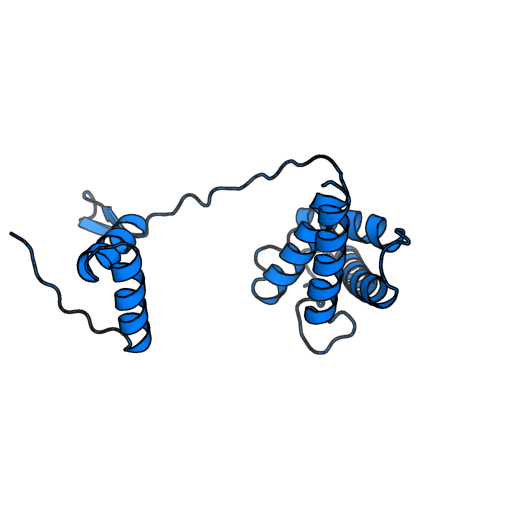21.312 2.353 4.006 1.00 60.88 165 TYR A CA 1
ATOM 1361 C C . TYR A 1 165 ? -22.536 2.890 4.770 1.00 60.88 165 TYR A C 1
ATOM 1363 O O . TYR A 1 165 ? -23.477 2.138 5.019 1.00 60.88 165 TYR A O 1
ATOM 1371 N N . ARG A 1 166 ? -22.561 4.174 5.150 1.00 56.09 166 ARG A N 1
ATOM 1372 C CA . ARG A 1 166 ? -23.694 4.783 5.876 1.00 56.09 166 ARG A CA 1
ATOM 1373 C C . ARG A 1 166 ? -24.854 5.216 4.979 1.00 56.09 166 ARG A C 1
ATOM 1375 O O . ARG A 1 166 ? -25.939 5.445 5.499 1.00 56.09 166 ARG A O 1
ATOM 1382 N N . TYR A 1 167 ? -24.642 5.345 3.669 1.00 51.72 167 TYR A N 1
ATOM 1383 C CA . TYR A 1 167 ? -25.685 5.746 2.712 1.00 51.72 167 TYR A CA 1
ATOM 1384 C C . TYR A 1 167 ? -26.454 4.558 2.096 1.00 51.72 167 TYR A C 1
ATOM 1386 O O . TYR A 1 167 ? -27.337 4.783 1.271 1.00 51.72 167 TYR A O 1
ATOM 1394 N N . GLU A 1 168 ? -26.161 3.315 2.502 1.00 49.34 168 GLU A N 1
ATOM 1395 C CA . GLU A 1 168 ? -26.846 2.092 2.034 1.00 49.34 168 GLU A CA 1
ATOM 1396 C C . GLU A 1 168 ? -27.706 1.385 3.107 1.00 49.34 168 GLU A C 1
ATOM 1398 O O . GLU A 1 168 ? -28.174 0.270 2.874 1.00 49.34 168 GLU A O 1
ATOM 1403 N N . GLY A 1 169 ? -27.937 2.019 4.264 1.00 41.38 169 GLY A N 1
ATOM 1404 C CA . GLY A 1 169 ? -28.859 1.550 5.315 1.00 41.38 169 GLY A CA 1
ATOM 1405 C C . GLY A 1 169 ? -30.060 2.470 5.483 1.00 41.38 169 GLY A C 1
ATOM 1406 O O . GLY A 1 169 ? -31.146 1.943 5.808 1.00 41.38 169 GLY A O 1
#

pLDDT: mean 80.23, std 14.95, range [31.56, 95.94]

Radius of gyration: 22.54 Å; Cα contacts (8 Å, |Δi|>4): 107; chains: 1; bounding box: 46×59×48 Å

Organism: NCBI:txid425498

Nearest PDB structures (foldseek):
  6bzo-assembly1_F  TM=1.629E-01  e=6.854E+00  Mycobacterium tuberculosis

InterPro domains:
  IPR007337 RelB antitoxin/Antitoxin DinJ [PF04221] (4-37)
  IPR010985 Ribbon-helix-helix [SSF47598] (4-51)
  IPR013321 Arc-type ribbon-helix-helix [G3DSA:1.10.1220.10] (1-41)

Secondary structure (DSSP, 8-state):
-PPP------HHHHHHHHHHHHHTTS-HHHHHHHHHHHHEEEETTTTEEEE---------------HHHHHHHHHHHHHHHHH-GGG--HHHHHHHHHHHHHHHT-TTS-HHHHHHHHHHHHHHHHHHHH-TTT---STTSSSSTT---HHHHHHHHHHHHHHHHHT--

Mean predicted aligned error: 16.04 Å